Protein AF-A0A1D7QR47-F1 (afdb_monomer)

Foldseek 3Di:
DVVVVVVVVVVVVVVVVVVVVVVPPPPPPPPPPPDPDLPWAKKKFKDFQRHTQGIASDPVLVVVLLVVCVVVVPVLSDPCRVVRMDIDIDTDSDDDHDSVSSSVSVVVVSVVVSVVVVVVVVVVVVVVVVVPDDDD

pLDDT: mean 74.72, std 15.24, range [40.31, 95.56]

Mean predicted aligned error: 15.64 Å

Secondary structure (DSSP, 8-state):
-HHHHHHHHHHHHHHHHHHHHTTGGGS--------SS---EEEEEEEETTEEEEEES-HHHHHHHHHHHHHTT-TTS-THHHHTEEEEEEEESS----HHHHHHHHHHHHHHHHHHHHHHHHHHHHHHHHH-S---

Nearest PDB structures (foldseek):
  8hj4-assembly1_C  TM=5.667E-01  e=7.012E-01  Simonsiella muelleri ATCC 29453

Sequence (136 aa):
MEQIRKRRKIITTLLASVLLLLIIPFVFLKGDNHSDAHDIEEIYHVYFEGERLGTVQNRDTVINYIENKQADGEKVFDHRLKDMLEFIPELVFDVRDSDEEVLAALKETLEIKVKSYQLAIDQETIGSVANEMPGK

Structure (mmCIF, N/CA/C/O backbone):
data_AF-A0A1D7QR47-F1
#
_entry.id   AF-A0A1D7QR47-F1
#
loop_
_atom_site.group_PDB
_atom_site.id
_atom_site.type_symbol
_atom_site.label_atom_id
_atom_site.label_alt_id
_atom_site.label_comp_id
_atom_site.label_asym_id
_atom_site.label_entity_id
_atom_site.label_seq_id
_atom_site.pdbx_PDB_ins_code
_atom_site.Cartn_x
_atom_site.Cartn_y
_atom_site.Cartn_z
_atom_site.occupancy
_atom_site.B_iso_or_equiv
_atom_site.auth_seq_id
_atom_site.auth_comp_id
_atom_site.auth_asym_id
_atom_site.auth_atom_id
_atom_site.pdbx_PDB_model_num
ATOM 1 N N . MET A 1 1 ? 54.427 -44.226 0.325 1.00 55.19 1 MET A N 1
ATOM 2 C CA . MET A 1 1 ? 53.362 -43.555 1.116 1.00 55.19 1 MET A CA 1
ATOM 3 C C . MET A 1 1 ? 53.222 -42.057 0.811 1.00 55.19 1 MET A C 1
ATOM 5 O O . MET A 1 1 ? 52.099 -41.573 0.730 1.00 55.19 1 MET A O 1
ATOM 9 N N . GLU A 1 2 ? 54.310 -41.308 0.598 1.00 62.59 2 GLU A N 1
ATOM 10 C CA . GLU A 1 2 ? 54.264 -39.844 0.396 1.00 62.59 2 GLU A CA 1
ATOM 11 C C . GLU A 1 2 ? 53.646 -39.396 -0.948 1.00 62.59 2 GLU A C 1
ATOM 13 O O . GLU A 1 2 ? 52.848 -38.458 -0.993 1.00 62.59 2 GLU A O 1
ATOM 18 N N . GLN A 1 3 ? 53.927 -40.123 -2.035 1.00 56.38 3 GLN A N 1
ATOM 19 C CA . GLN A 1 3 ? 53.439 -39.791 -3.383 1.00 56.38 3 GLN A CA 1
ATOM 20 C C . GLN A 1 3 ? 51.905 -39.877 -3.517 1.00 56.38 3 GLN A C 1
ATOM 22 O O . GLN A 1 3 ? 51.287 -39.086 -4.227 1.00 56.38 3 GLN A O 1
ATOM 27 N N . ILE A 1 4 ? 51.267 -40.788 -2.775 1.00 61.91 4 ILE A N 1
ATOM 28 C CA . ILE A 1 4 ? 49.805 -40.966 -2.764 1.00 61.91 4 ILE A CA 1
ATOM 29 C C . ILE A 1 4 ? 49.123 -39.814 -2.005 1.00 61.91 4 ILE A C 1
ATOM 31 O O . ILE A 1 4 ? 48.063 -39.342 -2.417 1.00 61.91 4 ILE A O 1
ATOM 35 N N . ARG A 1 5 ? 49.753 -39.297 -0.937 1.00 61.38 5 ARG A N 1
ATOM 36 C CA . ARG A 1 5 ? 49.262 -38.116 -0.205 1.00 61.38 5 ARG A CA 1
ATOM 37 C C . ARG A 1 5 ? 49.376 -36.835 -1.036 1.00 61.38 5 ARG A C 1
ATOM 39 O O . ARG A 1 5 ? 48.443 -36.040 -1.010 1.00 61.38 5 ARG A O 1
ATOM 46 N N . LYS A 1 6 ? 50.462 -36.648 -1.799 1.00 58.31 6 LYS A N 1
ATOM 47 C CA . LYS A 1 6 ? 50.632 -35.489 -2.703 1.00 58.31 6 LYS A CA 1
ATOM 48 C C . LYS A 1 6 ? 49.588 -35.473 -3.824 1.00 58.31 6 LYS A C 1
ATOM 50 O O . LYS A 1 6 ? 48.948 -34.449 -4.032 1.00 58.31 6 LYS A O 1
ATOM 55 N N . ARG A 1 7 ? 49.334 -36.616 -4.473 1.00 59.81 7 ARG A N 1
ATOM 56 C CA . ARG A 1 7 ? 48.310 -36.734 -5.531 1.00 59.81 7 ARG A CA 1
ATOM 57 C C . ARG A 1 7 ? 46.893 -36.488 -5.011 1.00 59.81 7 ARG A C 1
ATOM 59 O O . ARG A 1 7 ? 46.146 -35.752 -5.639 1.00 59.81 7 ARG A O 1
ATOM 66 N N . ARG A 1 8 ? 46.550 -37.017 -3.830 1.00 58.12 8 ARG A N 1
ATOM 67 C CA . ARG A 1 8 ? 45.264 -36.733 -3.169 1.00 58.12 8 ARG A CA 1
ATOM 68 C C . ARG A 1 8 ? 45.090 -35.248 -2.848 1.00 58.12 8 ARG A C 1
ATOM 70 O O . ARG A 1 8 ? 44.026 -34.723 -3.132 1.00 58.12 8 ARG A O 1
ATOM 77 N N . LYS A 1 9 ? 46.135 -34.576 -2.344 1.00 55.28 9 LYS A N 1
ATOM 78 C CA . LYS A 1 9 ? 46.108 -33.130 -2.058 1.00 55.28 9 LYS A CA 1
ATOM 79 C C . LYS A 1 9 ? 45.882 -32.281 -3.313 1.00 55.28 9 LYS A C 1
ATOM 81 O O . LYS A 1 9 ? 45.098 -31.345 -3.247 1.00 55.28 9 LYS A O 1
ATOM 86 N N . ILE A 1 10 ? 46.516 -32.637 -4.435 1.00 60.41 10 ILE A N 1
ATOM 87 C CA . ILE A 1 10 ? 46.376 -31.929 -5.723 1.00 60.41 10 ILE A CA 1
ATOM 88 C C . ILE A 1 10 ? 44.983 -32.152 -6.336 1.00 60.41 10 ILE A C 1
ATOM 90 O O . ILE A 1 10 ? 44.380 -31.224 -6.864 1.00 60.41 10 ILE A O 1
ATOM 94 N N . ILE A 1 11 ? 44.441 -33.370 -6.230 1.00 60.16 11 ILE A N 1
ATOM 95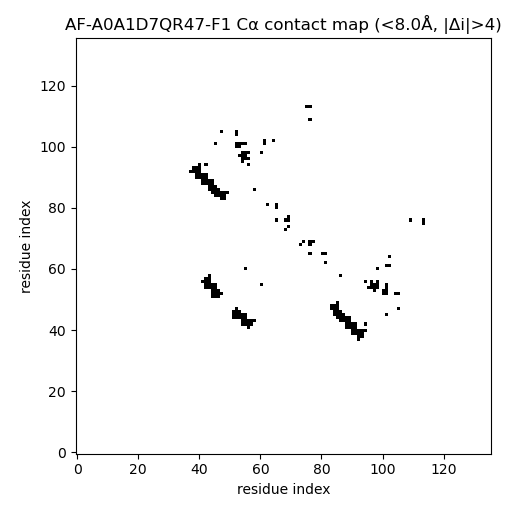 C CA . ILE A 1 11 ? 43.089 -33.684 -6.717 1.00 60.16 11 ILE A CA 1
ATOM 96 C C . ILE A 1 11 ? 42.031 -32.951 -5.880 1.00 60.16 11 ILE A C 1
ATOM 98 O O . ILE A 1 11 ? 41.081 -32.406 -6.436 1.00 60.16 11 ILE A O 1
ATOM 102 N N . THR A 1 12 ? 42.207 -32.871 -4.556 1.00 58.97 12 THR A N 1
ATOM 103 C CA . THR A 1 12 ? 41.275 -32.138 -3.686 1.00 58.97 12 THR A CA 1
ATOM 104 C C . THR A 1 12 ? 41.312 -30.626 -3.906 1.00 58.97 12 THR A C 1
ATOM 106 O O . THR A 1 12 ? 40.265 -29.992 -3.828 1.00 58.97 12 THR A O 1
ATOM 109 N N . THR A 1 13 ? 42.473 -30.033 -4.216 1.00 59.38 13 THR A N 1
ATOM 110 C CA . THR A 1 13 ? 42.554 -28.593 -4.523 1.00 59.38 13 THR A CA 1
ATOM 111 C C . THR A 1 13 ? 41.977 -28.247 -5.894 1.00 59.38 13 THR A C 1
ATOM 113 O O . THR A 1 13 ? 41.348 -27.201 -6.019 1.00 59.38 13 THR A O 1
ATOM 116 N 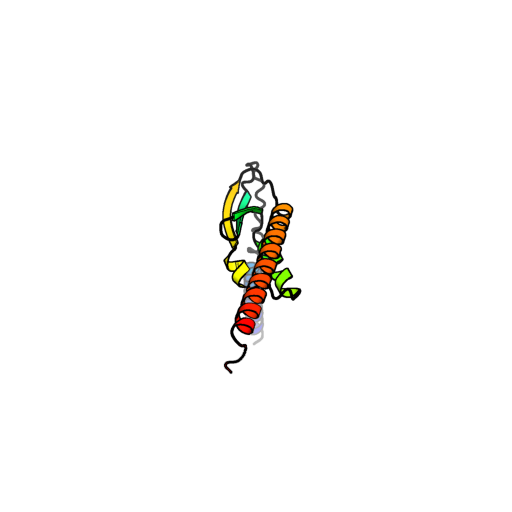N . LEU A 1 14 ? 42.113 -29.125 -6.895 1.00 58.50 14 LEU A N 1
ATOM 117 C CA . LEU A 1 14 ? 41.486 -28.934 -8.210 1.00 58.50 14 LEU A CA 1
ATOM 118 C C . LEU A 1 14 ? 39.953 -29.045 -8.154 1.00 58.50 14 LEU A C 1
ATOM 120 O O . LEU A 1 14 ? 39.263 -28.260 -8.795 1.00 58.50 14 LEU A O 1
ATOM 124 N N . LEU A 1 15 ? 39.397 -29.964 -7.355 1.00 58.34 15 LEU A N 1
ATOM 125 C CA . LEU A 1 15 ? 37.941 -30.064 -7.169 1.00 58.34 15 LEU A CA 1
ATOM 126 C C . LEU A 1 15 ? 37.352 -28.859 -6.418 1.00 58.34 15 LEU A C 1
ATOM 128 O O . LEU A 1 15 ? 36.270 -28.389 -6.765 1.00 58.34 15 LEU A O 1
ATOM 132 N N . ALA A 1 16 ? 38.066 -28.332 -5.419 1.00 57.50 16 ALA A N 1
ATOM 133 C CA . ALA A 1 16 ? 37.620 -27.163 -4.663 1.00 57.50 16 ALA A CA 1
ATOM 134 C C . ALA A 1 16 ? 37.618 -25.871 -5.505 1.00 57.50 16 ALA A C 1
ATOM 136 O O . ALA A 1 16 ? 36.745 -25.026 -5.311 1.00 57.50 16 ALA A O 1
ATOM 137 N N . SER A 1 17 ? 38.539 -25.717 -6.468 1.00 56.16 17 SER A N 1
ATOM 138 C CA . SER A 1 17 ? 38.574 -24.521 -7.326 1.00 56.16 17 SER A CA 1
ATOM 139 C C . SER A 1 17 ? 37.470 -24.504 -8.388 1.00 56.16 17 SER A C 1
ATOM 141 O O . SER A 1 17 ? 37.017 -23.431 -8.773 1.00 56.16 17 SER A O 1
ATOM 143 N N . VAL A 1 18 ? 37.006 -25.673 -8.847 1.00 58.72 18 VAL A N 1
ATOM 144 C CA . VAL A 1 18 ? 35.888 -25.780 -9.804 1.00 58.72 18 VAL A CA 1
ATOM 145 C C . VAL A 1 18 ? 34.549 -25.439 -9.136 1.00 58.72 18 VAL A C 1
ATOM 147 O O . VAL A 1 18 ? 33.700 -24.809 -9.760 1.00 58.72 18 VAL A O 1
ATOM 150 N N . LEU A 1 19 ? 34.376 -25.771 -7.850 1.00 55.97 19 LEU A N 1
ATOM 151 C CA . LEU A 1 19 ? 33.160 -25.446 -7.095 1.00 55.97 19 LEU A CA 1
ATOM 152 C C . LEU A 1 19 ? 33.017 -23.934 -6.822 1.00 55.97 19 LEU A C 1
ATOM 154 O O . LEU A 1 19 ? 31.904 -23.419 -6.807 1.00 55.97 19 LEU A O 1
ATOM 158 N N . LEU A 1 20 ? 34.131 -23.207 -6.658 1.00 54.59 20 LEU A N 1
ATOM 159 C CA . LEU A 1 20 ? 34.122 -21.760 -6.397 1.00 54.59 20 LEU A CA 1
ATOM 160 C C . LEU A 1 20 ? 33.724 -20.932 -7.637 1.00 54.59 20 LEU A C 1
ATOM 162 O O . LEU A 1 20 ? 33.116 -19.873 -7.506 1.00 54.59 20 LEU A O 1
ATOM 166 N N . LEU A 1 21 ? 34.024 -21.425 -8.843 1.00 55.22 21 LEU A N 1
ATOM 167 C CA . LEU A 1 21 ? 33.698 -20.756 -10.111 1.00 55.22 21 LEU A CA 1
ATOM 168 C C . LEU A 1 21 ? 32.217 -20.869 -10.506 1.00 55.22 21 LEU A C 1
ATOM 170 O O . LEU A 1 21 ? 31.731 -20.044 -11.275 1.00 55.22 21 LEU A O 1
ATOM 174 N N . LEU A 1 22 ? 31.481 -21.842 -9.961 1.00 57.41 22 LEU A N 1
ATOM 175 C CA . LEU A 1 22 ? 30.054 -22.033 -10.250 1.00 57.41 22 LEU A CA 1
ATOM 176 C C . LEU A 1 22 ? 29.126 -21.083 -9.476 1.00 57.41 22 LEU A C 1
ATOM 178 O O . LEU A 1 22 ? 27.953 -20.981 -9.816 1.00 57.41 22 LEU A O 1
ATOM 182 N N . ILE A 1 23 ? 29.631 -20.366 -8.467 1.00 58.06 23 ILE A N 1
ATOM 183 C CA . ILE A 1 23 ? 28.814 -19.469 -7.628 1.00 58.06 23 ILE A CA 1
ATOM 184 C C . ILE A 1 23 ? 28.712 -18.053 -8.239 1.00 58.06 23 ILE A C 1
ATOM 186 O O . ILE A 1 23 ? 27.827 -17.281 -7.880 1.00 58.06 23 ILE A O 1
ATOM 190 N N . ILE A 1 24 ? 29.573 -17.697 -9.201 1.00 60.69 24 ILE A N 1
ATOM 191 C CA . ILE A 1 24 ? 29.737 -16.301 -9.648 1.00 60.69 24 ILE A CA 1
ATOM 192 C C . ILE A 1 24 ? 28.873 -15.857 -10.862 1.00 60.69 24 ILE A C 1
ATOM 194 O O . ILE A 1 24 ? 28.795 -14.649 -11.076 1.00 60.69 24 ILE A O 1
ATOM 198 N N . PRO A 1 25 ? 28.124 -16.683 -11.633 1.00 55.38 25 PRO A N 1
ATOM 199 C CA . PRO A 1 25 ? 27.341 -16.124 -12.740 1.00 55.38 25 PRO A CA 1
ATOM 200 C C . PRO A 1 25 ? 25.939 -15.616 -12.348 1.00 55.38 25 PRO A C 1
ATOM 202 O O . PRO A 1 25 ? 25.231 -15.130 -13.221 1.00 55.38 25 PRO A O 1
ATOM 205 N N . PHE A 1 26 ? 25.510 -15.689 -11.078 1.00 55.09 26 PHE A N 1
ATOM 206 C CA . PHE A 1 26 ? 24.145 -15.270 -10.696 1.00 55.09 26 PHE A CA 1
ATOM 207 C C . PHE A 1 26 ? 24.022 -13.79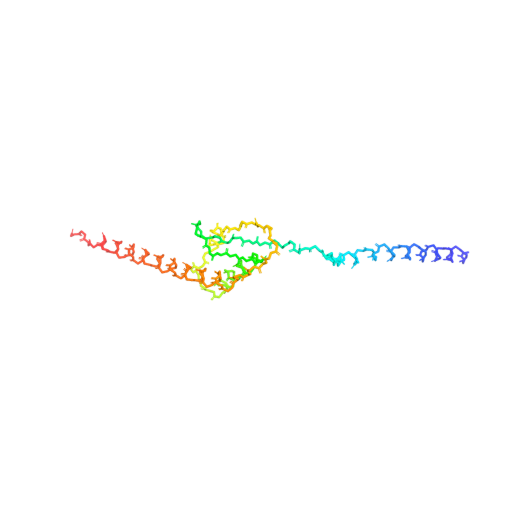7 -10.265 1.00 55.09 26 PHE A C 1
ATOM 209 O O . PHE A 1 26 ? 22.920 -13.267 -10.189 1.00 55.09 26 PHE A O 1
ATOM 216 N N . VAL A 1 27 ? 25.135 -13.105 -9.998 1.00 57.69 27 VAL A N 1
ATOM 217 C CA . VAL A 1 27 ? 25.101 -11.745 -9.416 1.00 57.69 27 VAL A CA 1
ATOM 218 C C . VAL A 1 27 ? 25.090 -10.634 -10.483 1.00 57.69 27 VAL A C 1
ATOM 220 O O . VAL A 1 27 ? 24.907 -9.468 -10.154 1.00 57.69 27 VAL A O 1
ATOM 223 N N . PHE A 1 28 ? 25.223 -10.971 -11.771 1.00 56.09 28 PHE A N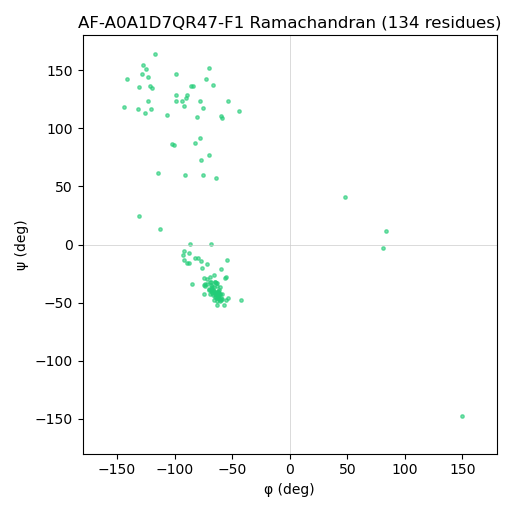 1
ATOM 224 C CA . PHE A 1 28 ? 25.346 -9.983 -12.857 1.00 56.09 28 PHE A CA 1
ATOM 225 C C . PHE A 1 28 ? 24.162 -9.922 -13.832 1.00 56.09 28 PHE A C 1
ATOM 227 O O . PHE A 1 28 ? 24.258 -9.249 -14.852 1.00 56.09 28 PHE A O 1
ATOM 234 N N . LEU A 1 29 ? 23.016 -10.533 -13.515 1.00 52.31 29 LEU A N 1
ATOM 235 C CA . LEU A 1 29 ? 21.753 -10.219 -14.200 1.00 52.31 29 LEU A CA 1
ATOM 236 C C . LEU A 1 29 ? 21.007 -9.100 -13.464 1.00 52.31 29 LEU A C 1
ATOM 238 O O . LEU A 1 29 ? 19.876 -9.264 -13.021 1.00 52.31 29 LEU A O 1
ATOM 242 N N . LYS A 1 30 ? 21.645 -7.935 -13.340 1.00 56.69 30 LYS A N 1
ATOM 243 C CA . LYS A 1 30 ? 20.902 -6.677 -13.267 1.00 56.69 30 LYS A CA 1
ATOM 244 C C . LYS A 1 30 ? 20.992 -6.091 -14.668 1.00 56.69 30 LYS A C 1
ATOM 246 O O . LYS A 1 30 ? 21.960 -5.416 -14.998 1.00 56.69 30 LYS A O 1
ATOM 251 N N . GLY A 1 31 ? 20.062 -6.521 -15.521 1.00 51.38 31 GLY A N 1
ATOM 252 C CA . GLY A 1 31 ? 19.889 -5.949 -16.847 1.00 51.38 31 GLY A CA 1
ATOM 253 C C . GLY A 1 31 ? 19.606 -4.471 -16.665 1.00 51.38 31 GLY A C 1
ATOM 254 O O . GLY A 1 31 ? 18.568 -4.100 -16.125 1.00 51.38 31 GLY A O 1
ATOM 255 N N . ASP A 1 32 ? 20.583 -3.653 -17.023 1.00 53.88 32 ASP A N 1
ATOM 256 C CA . ASP A 1 32 ? 20.394 -2.227 -17.153 1.00 53.88 32 ASP A CA 1
ATOM 257 C C . ASP A 1 32 ? 19.693 -2.022 -18.497 1.00 53.88 32 ASP A C 1
ATOM 259 O O . ASP A 1 32 ? 20.330 -2.014 -19.552 1.00 53.88 32 ASP A O 1
ATOM 263 N N . ASN A 1 33 ? 18.360 -2.008 -18.469 1.00 53.69 33 ASN A N 1
ATOM 264 C CA . ASN A 1 33 ? 17.518 -1.820 -19.646 1.00 53.69 33 ASN A CA 1
ATOM 265 C C . ASN A 1 33 ? 17.550 -0.341 -20.058 1.00 53.69 33 ASN A C 1
ATOM 267 O O . ASN A 1 33 ? 16.525 0.322 -20.087 1.00 53.69 33 ASN A O 1
ATOM 271 N N . HIS A 1 34 ? 18.728 0.193 -20.380 1.00 50.22 34 HIS A N 1
ATOM 272 C CA . HIS A 1 34 ? 18.834 1.455 -21.106 1.00 50.22 34 HIS A CA 1
ATOM 273 C C . HIS A 1 34 ? 18.530 1.179 -22.581 1.00 50.22 34 HIS A C 1
ATOM 275 O O . HIS A 1 34 ? 19.415 1.118 -23.435 1.00 50.22 34 HIS A O 1
ATOM 281 N N . SER A 1 35 ? 17.258 0.930 -22.867 1.00 49.34 35 SER A N 1
ATOM 282 C CA . SER A 1 35 ? 16.708 1.056 -24.207 1.00 49.34 35 SER A CA 1
ATOM 283 C C . SER A 1 35 ? 16.005 2.399 -24.275 1.00 49.34 35 SER A C 1
ATOM 285 O O . SER A 1 35 ? 15.097 2.633 -23.490 1.00 49.34 35 SER A O 1
ATOM 287 N N . ASP A 1 36 ? 16.397 3.244 -25.228 1.00 52.94 36 ASP A N 1
ATOM 288 C CA . ASP A 1 36 ? 15.668 4.443 -25.663 1.00 52.94 36 ASP A CA 1
ATOM 289 C C . ASP A 1 36 ? 14.300 4.066 -26.287 1.00 52.94 36 ASP A C 1
ATOM 291 O O . ASP A 1 36 ? 14.005 4.334 -27.452 1.00 52.94 36 ASP A O 1
ATOM 295 N N . ALA A 1 37 ? 13.473 3.366 -25.522 1.00 52.03 37 ALA A N 1
ATOM 296 C CA . ALA A 1 37 ? 12.081 3.053 -25.759 1.00 52.03 37 ALA A CA 1
ATOM 297 C C . ALA A 1 37 ? 11.344 3.686 -24.584 1.00 52.03 37 ALA A C 1
ATOM 299 O O . ALA A 1 37 ? 11.821 3.572 -23.464 1.00 52.03 37 ALA A O 1
ATOM 300 N N . HIS A 1 38 ? 10.240 4.392 -24.824 1.00 58.34 38 HIS A N 1
ATOM 301 C CA . HIS A 1 38 ? 9.408 4.916 -23.739 1.00 58.34 38 HIS A CA 1
ATOM 302 C C . HIS A 1 38 ? 9.234 3.834 -22.668 1.00 58.34 38 HIS A C 1
ATOM 304 O O . HIS A 1 38 ? 8.694 2.774 -22.995 1.00 58.34 38 HIS A O 1
ATOM 310 N N . ASP A 1 39 ? 9.773 4.068 -21.467 1.00 72.12 39 ASP A N 1
ATOM 311 C CA . ASP A 1 39 ? 9.727 3.096 -20.380 1.00 72.12 39 ASP A CA 1
ATOM 312 C C . ASP A 1 39 ? 8.252 2.822 -20.096 1.00 72.12 39 ASP A C 1
ATOM 314 O O . ASP A 1 39 ? 7.493 3.704 -19.696 1.00 72.12 39 ASP A O 1
ATOM 318 N N . ILE A 1 40 ? 7.817 1.610 -20.440 1.00 82.44 40 ILE A N 1
ATOM 319 C CA . ILE A 1 40 ? 6.471 1.157 -20.129 1.00 82.44 40 ILE A CA 1
ATOM 320 C C . ILE A 1 40 ? 6.519 0.709 -18.676 1.00 82.44 40 ILE A C 1
ATOM 322 O O . ILE A 1 40 ? 7.136 -0.307 -18.353 1.00 82.44 40 ILE A O 1
ATOM 326 N N . GLU A 1 41 ? 5.869 1.475 -17.813 1.00 86.62 41 GLU A N 1
ATOM 327 C CA . GLU A 1 41 ? 5.788 1.217 -16.383 1.00 86.62 41 GLU A CA 1
ATOM 328 C C . GLU A 1 41 ? 4.458 0.525 -16.045 1.00 86.62 41 GLU A C 1
ATOM 330 O O . GLU A 1 41 ? 3.429 0.762 -16.682 1.00 86.62 41 GLU A O 1
ATOM 335 N N . GLU A 1 42 ? 4.474 -0.358 -15.045 1.00 90.50 42 GLU A N 1
ATOM 336 C CA . GLU A 1 42 ? 3.263 -0.972 -14.494 1.00 90.50 42 GLU A CA 1
ATOM 337 C C . GLU A 1 42 ? 2.733 -0.107 -13.346 1.00 90.50 42 GLU A C 1
ATOM 339 O O . GLU A 1 42 ? 3.454 0.193 -12.396 1.00 90.50 42 GLU A O 1
ATOM 344 N N . ILE A 1 43 ? 1.461 0.269 -13.429 1.00 93.44 43 ILE A N 1
ATOM 345 C CA . ILE A 1 43 ? 0.715 0.962 -12.378 1.00 93.44 43 ILE A CA 1
ATOM 346 C C . ILE A 1 43 ? -0.448 0.091 -11.900 1.00 93.44 43 ILE A C 1
ATOM 348 O O . ILE A 1 43 ? -0.880 -0.835 -12.586 1.00 93.44 43 ILE A O 1
ATOM 352 N N . TYR A 1 44 ? -1.012 0.427 -10.745 1.00 95.31 44 TYR A N 1
ATOM 353 C CA . TYR A 1 44 ? -2.180 -0.233 -10.175 1.00 95.31 44 TYR A CA 1
ATOM 354 C C . TYR A 1 44 ? -3.287 0.787 -9.928 1.00 95.31 44 TYR A C 1
ATOM 356 O O . TYR A 1 44 ? -3.096 1.748 -9.183 1.00 95.31 44 TYR A O 1
ATOM 364 N N . HIS A 1 45 ? -4.472 0.562 -10.496 1.00 94.69 45 HIS A N 1
ATOM 365 C CA . HIS A 1 45 ? -5.677 1.272 -10.065 1.00 94.69 45 HIS A CA 1
ATOM 366 C C . HIS A 1 45 ? -6.178 0.653 -8.772 1.00 94.69 45 HIS A C 1
ATOM 368 O O . HIS A 1 45 ? -6.434 -0.551 -8.717 1.00 94.69 45 HIS A O 1
ATOM 374 N N . VAL A 1 46 ? -6.310 1.483 -7.745 1.00 94.75 46 VAL A N 1
ATOM 375 C CA . VAL A 1 46 ? -6.695 1.063 -6.401 1.00 94.75 46 VAL A CA 1
ATOM 376 C C . VAL A 1 46 ? -8.175 1.329 -6.202 1.00 94.75 46 VAL A C 1
ATOM 378 O O . VAL A 1 46 ? -8.646 2.448 -6.423 1.00 94.75 46 VAL A O 1
ATOM 381 N N . TYR A 1 47 ? -8.894 0.309 -5.751 1.00 94.31 47 TYR A N 1
ATOM 382 C CA . TYR A 1 47 ? -10.297 0.396 -5.377 1.00 94.31 47 TYR A CA 1
ATOM 383 C C . TYR A 1 47 ? -10.500 -0.095 -3.950 1.00 94.31 47 TYR A C 1
ATOM 385 O O . TYR A 1 47 ? -9.785 -0.980 -3.481 1.00 94.31 47 TYR A O 1
ATOM 393 N N . PHE A 1 48 ? -11.510 0.449 -3.281 1.00 92.38 48 PHE A N 1
ATOM 394 C CA . PHE A 1 48 ? -11.956 -0.014 -1.977 1.00 92.38 48 PHE A CA 1
ATOM 395 C C . PHE A 1 48 ? -13.476 -0.177 -1.991 1.00 92.38 48 PHE A C 1
ATOM 397 O O . PHE A 1 48 ? -14.201 0.785 -2.226 1.00 92.38 48 PHE A O 1
ATOM 404 N N . GLU A 1 49 ? -13.955 -1.413 -1.812 1.00 90.44 49 GLU A N 1
ATOM 405 C CA . GLU A 1 49 ? -15.369 -1.790 -2.020 1.00 90.44 49 GLU A CA 1
ATOM 406 C C . GLU A 1 49 ? -15.967 -1.279 -3.349 1.00 90.44 49 GLU A C 1
ATOM 408 O O . GLU A 1 49 ? -17.112 -0.831 -3.418 1.00 90.44 49 GLU A O 1
ATOM 413 N N . GLY A 1 50 ? -15.186 -1.345 -4.429 1.00 91.38 50 GLY A N 1
ATOM 414 C CA . GLY A 1 50 ? -15.620 -0.933 -5.765 1.00 91.38 50 GLY A CA 1
ATOM 415 C C . GLY A 1 50 ? -15.558 0.575 -6.041 1.00 91.38 50 GLY A C 1
ATOM 416 O O . GLY A 1 50 ? -15.807 0.982 -7.177 1.00 91.38 50 GLY A O 1
ATOM 417 N N . GLU A 1 51 ? -15.179 1.410 -5.069 1.00 91.88 51 GLU A N 1
ATOM 418 C CA . GLU A 1 51 ? -14.904 2.834 -5.291 1.00 91.88 51 GLU A CA 1
ATOM 419 C C . GLU A 1 51 ? -13.432 3.056 -5.664 1.00 91.88 51 GLU A C 1
ATOM 421 O O . GLU A 1 51 ? -12.536 2.574 -4.973 1.00 91.88 51 GLU A O 1
ATOM 426 N N . ARG A 1 52 ? -13.169 3.779 -6.764 1.00 92.62 52 ARG A N 1
ATOM 427 C CA . ARG A 1 52 ? -11.803 4.062 -7.235 1.00 92.62 52 ARG A CA 1
ATOM 428 C C . ARG A 1 52 ? -11.149 5.125 -6.353 1.00 92.62 52 ARG A C 1
ATOM 430 O O . ARG A 1 52 ? -11.575 6.275 -6.378 1.00 92.62 52 ARG A O 1
ATOM 437 N N . LEU A 1 53 ? -10.064 4.757 -5.678 1.00 92.94 53 LEU A N 1
ATOM 438 C CA . LEU A 1 53 ? -9.258 5.666 -4.859 1.00 92.94 53 LEU A CA 1
ATOM 439 C C . LEU A 1 53 ? -8.210 6.421 -5.685 1.00 92.94 53 LEU A C 1
ATOM 441 O O . LEU A 1 53 ? -7.917 7.573 -5.395 1.00 92.94 53 LEU A O 1
ATOM 445 N N . GLY A 1 54 ? -7.659 5.789 -6.726 1.00 92.56 54 GLY A N 1
ATOM 446 C CA . GLY A 1 54 ? -6.663 6.411 -7.601 1.00 92.56 54 GLY A CA 1
ATOM 447 C C . GLY A 1 54 ? -5.682 5.400 -8.180 1.00 92.56 54 GLY A C 1
ATOM 448 O O . GLY A 1 54 ? -6.059 4.257 -8.447 1.00 92.56 54 GLY A O 1
ATOM 449 N N . THR A 1 55 ? -4.443 5.833 -8.399 1.00 93.44 55 THR A N 1
ATOM 450 C CA . THR A 1 55 ? -3.398 5.035 -9.047 1.00 93.44 55 THR A CA 1
ATOM 451 C C . THR A 1 55 ? -2.105 5.077 -8.237 1.00 93.44 55 THR A C 1
ATOM 453 O O . THR A 1 55 ? -1.694 6.150 -7.805 1.00 93.44 55 THR A O 1
ATOM 456 N N . VAL A 1 56 ? -1.469 3.916 -8.068 1.00 93.38 56 VAL A N 1
ATOM 457 C CA . VAL A 1 56 ? -0.178 3.762 -7.378 1.00 93.38 56 VAL A CA 1
ATOM 458 C C . VAL A 1 56 ? 0.796 2.979 -8.247 1.00 93.38 56 VAL A C 1
ATOM 460 O O . VAL A 1 56 ? 0.386 2.065 -8.966 1.00 93.38 56 VAL A O 1
ATOM 463 N N . GLN A 1 57 ? 2.088 3.284 -8.166 1.00 90.94 57 GLN A N 1
ATOM 464 C CA . GLN A 1 57 ? 3.123 2.452 -8.801 1.00 90.94 57 GLN A CA 1
ATOM 465 C C . GLN A 1 57 ? 3.364 1.156 -8.026 1.00 90.94 57 GLN A C 1
ATOM 467 O O . GLN A 1 57 ? 3.636 0.103 -8.601 1.00 90.94 57 GLN A O 1
ATOM 472 N N . ASN A 1 58 ? 3.252 1.222 -6.700 1.00 91.25 58 ASN A N 1
ATOM 473 C CA . ASN A 1 58 ? 3.522 0.093 -5.831 1.00 91.25 58 ASN A CA 1
ATOM 474 C C . ASN A 1 58 ? 2.328 -0.189 -4.916 1.00 91.25 58 ASN A C 1
ATOM 476 O O . ASN A 1 58 ? 2.034 0.566 -3.992 1.00 91.25 58 ASN A O 1
ATOM 480 N N . ARG A 1 59 ? 1.678 -1.341 -5.118 1.00 91.94 59 ARG A N 1
ATOM 481 C CA . ARG A 1 59 ? 0.594 -1.812 -4.237 1.00 91.94 59 ARG A CA 1
ATOM 482 C C . ARG A 1 59 ? 1.015 -1.913 -2.766 1.00 91.94 59 ARG A C 1
ATOM 484 O O . ARG A 1 59 ? 0.175 -1.760 -1.879 1.00 91.94 59 ARG A O 1
ATOM 491 N N . ASP A 1 60 ? 2.300 -2.152 -2.498 1.00 92.38 60 ASP A N 1
ATOM 492 C CA . ASP A 1 60 ? 2.821 -2.282 -1.141 1.00 92.38 60 ASP A CA 1
ATOM 493 C C . ASP A 1 60 ? 2.708 -0.957 -0.374 1.00 92.38 60 ASP A C 1
ATOM 495 O O . ASP A 1 60 ? 2.548 -0.989 0.842 1.00 92.38 60 ASP A O 1
ATOM 499 N N . THR A 1 61 ? 2.695 0.201 -1.052 1.00 91.62 61 THR A N 1
ATOM 500 C CA . THR A 1 61 ? 2.437 1.507 -0.418 1.00 91.62 61 THR A CA 1
ATOM 501 C C . THR A 1 61 ? 1.105 1.490 0.341 1.00 91.62 61 THR A C 1
ATOM 503 O O . THR A 1 61 ? 1.037 1.857 1.516 1.00 91.62 61 THR A O 1
ATOM 506 N N . VAL A 1 62 ? 0.052 0.988 -0.305 1.00 91.25 62 VAL A N 1
ATOM 507 C CA . VAL A 1 62 ? -1.305 0.918 0.251 1.00 91.25 62 VAL A CA 1
ATOM 508 C C . VAL A 1 62 ? -1.422 -0.185 1.304 1.00 91.25 62 VAL A C 1
ATOM 510 O O . VAL A 1 62 ? -2.010 0.021 2.366 1.00 91.25 62 VAL A O 1
ATOM 513 N N . ILE A 1 63 ? -0.839 -1.357 1.038 1.00 90.44 63 ILE A N 1
ATOM 514 C CA . ILE A 1 63 ? -0.886 -2.498 1.963 1.00 90.44 63 ILE A CA 1
ATOM 515 C C . ILE A 1 63 ? -0.181 -2.152 3.279 1.00 90.44 63 ILE A C 1
ATOM 517 O O . ILE A 1 63 ? -0.758 -2.334 4.352 1.00 90.44 63 ILE A O 1
ATOM 521 N N . ASN A 1 64 ? 1.027 -1.593 3.197 1.00 90.75 64 ASN A N 1
ATOM 522 C CA . ASN A 1 64 ? 1.810 -1.215 4.369 1.00 90.75 64 ASN A CA 1
ATOM 523 C C . ASN A 1 64 ? 1.107 -0.129 5.189 1.00 90.75 64 ASN A C 1
ATOM 525 O O . ASN A 1 64 ? 1.209 -0.127 6.413 1.00 90.75 64 ASN A O 1
ATOM 529 N N . TYR A 1 65 ? 0.370 0.783 4.546 1.00 88.75 65 TYR A N 1
ATOM 530 C CA . TYR A 1 65 ? -0.417 1.789 5.257 1.00 88.75 65 TYR A CA 1
ATOM 531 C C . TYR A 1 65 ? -1.464 1.153 6.183 1.00 88.75 65 TYR A C 1
ATOM 533 O O . TYR A 1 65 ? -1.539 1.508 7.361 1.00 88.75 65 TYR A O 1
ATOM 541 N N . ILE A 1 66 ? -2.234 0.183 5.678 1.00 85.81 66 ILE A N 1
ATOM 542 C CA . ILE A 1 66 ? -3.242 -0.524 6.481 1.00 85.81 66 ILE A CA 1
ATOM 543 C C . ILE A 1 66 ? -2.574 -1.332 7.595 1.00 85.81 66 ILE A C 1
ATOM 545 O O . ILE A 1 66 ? -3.011 -1.266 8.742 1.00 85.81 66 ILE A O 1
ATOM 549 N N . GLU A 1 67 ? -1.504 -2.062 7.282 1.00 85.88 67 GLU A N 1
ATOM 550 C CA . GLU A 1 67 ? -0.795 -2.891 8.264 1.00 85.88 67 GLU A CA 1
ATOM 551 C C . GLU A 1 67 ? -0.191 -2.048 9.400 1.00 85.88 67 GLU A C 1
ATOM 553 O O . GLU A 1 67 ? -0.312 -2.409 10.573 1.00 85.88 67 GLU A O 1
AT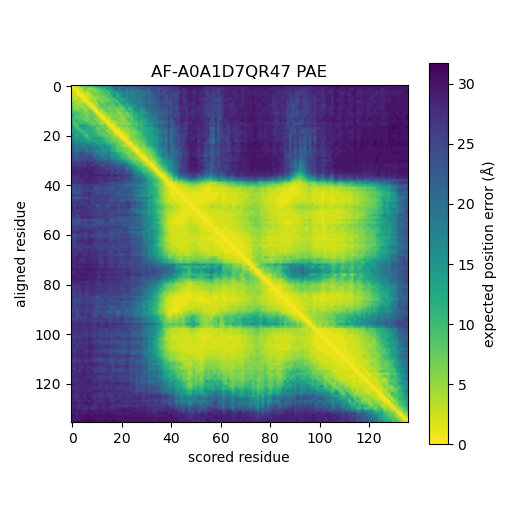OM 558 N N . ASN A 1 68 ? 0.372 -0.877 9.086 1.00 86.19 68 ASN A N 1
ATOM 559 C CA . ASN A 1 68 ? 0.875 0.059 10.094 1.00 86.19 68 ASN A CA 1
ATOM 560 C C . ASN A 1 68 ? -0.255 0.586 10.991 1.00 86.19 68 ASN A C 1
ATOM 562 O O . ASN A 1 68 ? -0.111 0.616 12.212 1.00 86.19 68 ASN A O 1
ATOM 566 N N . LYS A 1 69 ? -1.415 0.924 10.415 1.00 80.56 69 LYS A N 1
ATOM 567 C CA . LYS A 1 69 ? -2.587 1.369 11.184 1.00 80.56 69 LYS A CA 1
ATOM 568 C C . LYS A 1 69 ? -3.134 0.306 12.132 1.00 80.56 69 LYS A C 1
ATOM 570 O O . LYS A 1 69 ? -3.544 0.623 13.248 1.00 80.56 69 LYS A O 1
ATOM 575 N N . GLN A 1 70 ? -3.082 -0.958 11.729 1.00 78.62 70 GLN A N 1
ATOM 576 C CA . GLN A 1 70 ? -3.424 -2.084 12.598 1.00 78.62 70 GLN A CA 1
ATOM 577 C C . GLN A 1 70 ? -2.424 -2.248 13.746 1.00 78.62 70 GLN A C 1
ATOM 579 O O . GLN A 1 70 ? -2.827 -2.459 14.894 1.00 78.62 70 GLN A O 1
ATOM 584 N N . ALA A 1 71 ? -1.127 -2.133 13.446 1.00 78.94 71 ALA A N 1
ATOM 585 C CA . ALA A 1 71 ? -0.056 -2.243 14.432 1.00 78.94 71 ALA A CA 1
ATOM 586 C C . ALA A 1 71 ? -0.102 -1.120 15.485 1.00 78.94 71 ALA A C 1
ATOM 588 O O . ALA A 1 71 ? 0.167 -1.380 16.659 1.00 78.94 71 ALA A O 1
ATOM 589 N N . ASP A 1 72 ? -0.536 0.083 15.098 1.00 78.44 72 ASP A N 1
ATOM 590 C CA . ASP A 1 72 ? -0.725 1.237 15.989 1.00 78.44 72 ASP A CA 1
ATOM 591 C C . ASP A 1 72 ? -1.894 1.064 16.986 1.00 78.44 72 ASP A C 1
ATOM 593 O O . ASP A 1 72 ? -2.151 1.927 17.828 1.00 78.44 72 ASP A O 1
ATOM 597 N N . GLY A 1 73 ? -2.591 -0.076 16.950 1.00 65.94 73 GLY A N 1
ATOM 598 C CA . GLY A 1 73 ? -3.622 -0.426 17.923 1.00 65.94 73 GLY A CA 1
ATOM 599 C C . GLY A 1 73 ? -4.994 0.165 17.613 1.00 65.94 73 GLY A C 1
ATOM 600 O O . GLY A 1 73 ? -5.903 0.064 18.446 1.00 65.94 73 GLY A O 1
ATOM 601 N N . GLU A 1 74 ? -5.187 0.723 16.414 1.00 67.88 74 GLU A N 1
ATOM 602 C CA . GLU A 1 74 ? -6.503 1.090 15.901 1.00 67.88 74 GLU A CA 1
ATOM 603 C C . GLU A 1 74 ? -7.284 -0.204 15.588 1.00 67.88 74 GLU A C 1
ATOM 605 O O . GLU A 1 74 ? -7.418 -0.614 14.442 1.00 67.88 74 GLU A O 1
ATOM 610 N N . LYS A 1 75 ? -7.810 -0.882 16.626 1.00 60.41 75 LYS A N 1
ATOM 611 C CA . LYS A 1 75 ? -8.532 -2.177 16.540 1.00 60.41 75 LYS A CA 1
ATOM 612 C C . LYS A 1 75 ? -9.717 -2.185 15.571 1.00 60.41 75 LYS A C 1
ATOM 614 O O . LYS A 1 75 ? -10.263 -3.246 15.285 1.00 60.41 75 LYS A O 1
ATOM 619 N N . VAL A 1 76 ? -10.153 -1.009 15.132 1.00 61.25 76 VAL A N 1
ATOM 620 C CA . VAL A 1 76 ? -11.227 -0.861 14.152 1.00 61.25 76 VAL A CA 1
ATOM 621 C C . VAL A 1 76 ? -10.741 -1.147 12.727 1.00 61.25 76 VAL A C 1
ATOM 623 O O . VAL A 1 76 ? -11.551 -1.390 11.836 1.00 61.25 76 VAL A O 1
ATOM 626 N N . PHE A 1 77 ? -9.424 -1.199 12.522 1.00 66.69 77 PHE A N 1
ATOM 627 C CA . PHE A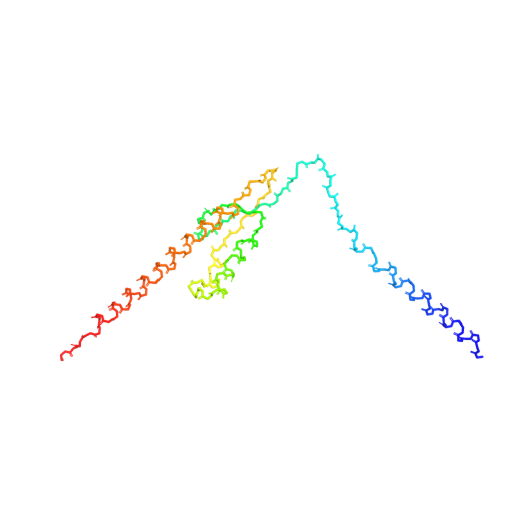 1 77 ? -8.821 -1.679 11.295 1.00 66.69 77 PHE A CA 1
ATOM 628 C C . PHE A 1 77 ? -8.756 -3.206 11.339 1.00 66.69 77 PHE A C 1
ATOM 630 O O . PHE A 1 77 ? -7.796 -3.816 11.796 1.00 66.69 77 PHE A O 1
ATOM 637 N N . ASP A 1 78 ? -9.834 -3.844 10.905 1.00 68.44 78 ASP A N 1
ATOM 638 C CA . ASP A 1 78 ? -9.910 -5.298 10.796 1.00 68.44 78 ASP A CA 1
ATOM 639 C C . ASP A 1 78 ? -9.010 -5.809 9.653 1.00 68.44 78 ASP A C 1
ATOM 641 O O . ASP A 1 78 ? -8.815 -5.119 8.652 1.00 68.44 78 ASP A O 1
ATOM 645 N N . HIS A 1 79 ? -8.503 -7.039 9.758 1.00 67.75 79 HIS A N 1
ATOM 646 C CA . HIS A 1 79 ? -7.797 -7.734 8.673 1.00 67.75 79 HIS A CA 1
ATOM 647 C C . HIS A 1 79 ? -8.659 -7.820 7.406 1.00 67.75 79 HIS A C 1
ATOM 649 O O . HIS A 1 79 ? -8.130 -7.753 6.299 1.00 67.75 79 HIS A O 1
ATOM 655 N N . ARG A 1 80 ? -9.989 -7.844 7.570 1.00 73.81 80 ARG A N 1
ATOM 656 C CA . ARG A 1 80 ? -10.961 -7.793 6.468 1.00 73.81 80 ARG A CA 1
ATOM 657 C C . ARG A 1 80 ? -10.857 -6.537 5.595 1.00 73.81 80 ARG A C 1
ATOM 659 O O . ARG A 1 80 ? -11.306 -6.571 4.458 1.00 73.81 80 ARG A O 1
ATOM 666 N N . LEU A 1 81 ? -10.268 -5.438 6.081 1.00 78.56 81 LEU A N 1
ATOM 667 C CA . LEU A 1 81 ? -10.078 -4.228 5.269 1.00 78.56 81 LEU A CA 1
ATOM 668 C C . LEU A 1 81 ? -9.119 -4.454 4.100 1.00 78.56 81 LEU A C 1
ATOM 670 O O . LEU A 1 81 ? -9.290 -3.849 3.047 1.00 78.56 81 LEU A O 1
ATOM 674 N N . LYS A 1 82 ? -8.129 -5.337 4.274 1.00 80.12 82 LYS A N 1
ATOM 675 C CA . LYS A 1 82 ? -7.209 -5.714 3.198 1.00 80.12 82 LYS A CA 1
ATOM 676 C C . LYS A 1 82 ? -7.932 -6.503 2.107 1.00 80.12 82 LYS A C 1
ATOM 678 O O . LYS A 1 82 ? -7.646 -6.302 0.934 1.00 80.12 82 LYS A O 1
ATOM 683 N N . ASP A 1 83 ? -8.904 -7.327 2.494 1.00 84.12 83 ASP A N 1
ATOM 684 C CA . ASP A 1 83 ? -9.724 -8.118 1.567 1.00 84.12 83 ASP A CA 1
ATOM 685 C C . ASP A 1 83 ? -10.720 -7.256 0.768 1.00 84.12 83 ASP A C 1
ATOM 687 O O . ASP A 1 83 ? -11.252 -7.705 -0.242 1.00 84.12 83 ASP A O 1
ATOM 691 N N . MET A 1 84 ? -10.980 -6.023 1.216 1.00 88.69 84 MET A N 1
ATOM 692 C CA . MET A 1 84 ? -11.848 -5.050 0.538 1.00 88.69 84 MET A CA 1
ATOM 693 C C . MET A 1 84 ? -11.108 -4.193 -0.499 1.00 88.69 84 MET A C 1
ATOM 695 O O . MET A 1 84 ? -11.754 -3.411 -1.203 1.00 88.69 84 MET A O 1
ATOM 699 N N . LEU A 1 85 ? -9.776 -4.296 -0.566 1.00 91.69 85 LEU A N 1
ATOM 700 C CA . LEU A 1 85 ? -8.965 -3.615 -1.567 1.00 91.69 85 LEU A CA 1
ATOM 701 C C . LEU A 1 85 ? -8.884 -4.434 -2.851 1.00 91.69 85 LEU A C 1
ATOM 703 O O . LEU A 1 85 ? -8.586 -5.628 -2.828 1.00 91.69 85 LEU A O 1
ATOM 707 N N . GLU A 1 86 ? -9.032 -3.755 -3.981 1.00 94.94 86 GLU A N 1
ATOM 708 C CA . GLU A 1 86 ? -8.790 -4.331 -5.299 1.00 94.94 86 GLU A CA 1
ATOM 709 C C . GLU A 1 86 ? -7.715 -3.520 -6.028 1.00 94.94 86 GLU A C 1
ATOM 711 O O . GLU A 1 86 ? -7.721 -2.287 -6.012 1.00 94.94 86 GLU A O 1
ATOM 716 N N . PHE A 1 87 ? -6.785 -4.227 -6.670 1.00 95.56 87 PHE A N 1
ATOM 717 C CA . PHE A 1 87 ? -5.701 -3.641 -7.455 1.00 95.56 87 PHE A CA 1
ATOM 718 C C . PHE A 1 87 ? -5.800 -4.146 -8.891 1.00 95.56 87 PHE A C 1
ATOM 720 O O . PHE A 1 87 ? -5.657 -5.345 -9.137 1.00 95.56 87 PHE A O 1
ATOM 727 N N . ILE A 1 88 ? -6.026 -3.236 -9.837 1.00 95.50 88 ILE A N 1
ATOM 728 C CA . ILE A 1 88 ? -6.115 -3.564 -11.264 1.00 95.50 88 ILE A CA 1
ATOM 729 C C . ILE A 1 88 ? -4.837 -3.073 -11.959 1.00 95.50 88 ILE A C 1
ATOM 731 O O . ILE A 1 88 ? -4.646 -1.856 -12.031 1.00 95.50 88 ILE A O 1
ATOM 735 N N . PRO A 1 89 ? -3.959 -3.972 -12.445 1.00 95.12 89 PRO A N 1
ATOM 736 C CA . PRO A 1 89 ? -2.714 -3.579 -13.097 1.00 95.12 89 PRO A CA 1
ATOM 737 C C . PRO A 1 89 ? -2.962 -2.999 -14.497 1.00 95.12 89 PRO A C 1
ATOM 739 O O . PRO A 1 89 ? -3.805 -3.499 -15.246 1.00 95.12 89 PRO A O 1
ATOM 742 N N . GLU A 1 90 ? -2.195 -1.976 -14.869 1.00 92.44 90 GLU A N 1
ATOM 743 C CA . GLU A 1 90 ? -2.164 -1.384 -16.210 1.00 92.44 90 GLU A CA 1
ATOM 744 C C . GLU A 1 90 ? -0.727 -1.009 -16.599 1.00 92.44 90 GLU A C 1
ATOM 746 O O . GLU A 1 90 ? 0.051 -0.544 -15.771 1.00 92.44 90 GLU A O 1
ATOM 751 N N . LEU A 1 91 ? -0.378 -1.201 -17.873 1.00 92.69 91 LEU A N 1
ATOM 752 C CA . LEU A 1 91 ? 0.893 -0.755 -18.442 1.00 92.69 91 LEU A CA 1
ATOM 753 C C . LEU A 1 91 ? 0.716 0.626 -19.082 1.00 92.69 91 LEU A C 1
ATOM 755 O O . LEU A 1 91 ? -0.111 0.782 -19.982 1.00 92.69 91 LEU A O 1
ATOM 759 N N . VAL A 1 92 ? 1.510 1.608 -18.657 1.00 89.31 92 VAL A N 1
ATOM 760 C CA . VAL A 1 92 ? 1.436 2.997 -19.132 1.00 89.31 92 VAL A CA 1
ATOM 761 C C . VAL A 1 92 ? 2.793 3.503 -19.610 1.00 89.31 92 VAL A C 1
ATOM 763 O O . VAL A 1 92 ? 3.835 3.021 -19.188 1.00 89.31 92 VAL A O 1
ATOM 766 N N . PHE A 1 93 ? 2.775 4.486 -20.509 1.00 86.56 93 PHE A N 1
ATOM 767 C CA . PHE A 1 93 ? 3.987 5.126 -21.044 1.00 86.56 93 PHE A CA 1
ATOM 768 C C . PHE A 1 93 ? 4.461 6.333 -20.224 1.00 86.56 93 PHE A C 1
ATOM 770 O O . PHE A 1 93 ? 5.561 6.828 -20.445 1.00 86.56 93 PHE A O 1
ATOM 777 N N . ASP A 1 94 ? 3.594 6.864 -19.363 1.00 81.44 94 ASP A N 1
ATOM 778 C CA . ASP A 1 94 ? 3.862 8.026 -18.520 1.00 81.44 94 ASP A CA 1
ATOM 779 C C . ASP A 1 94 ? 3.161 7.798 -17.186 1.00 81.44 94 ASP A C 1
ATOM 781 O O . ASP A 1 94 ? 1.933 7.633 -17.142 1.00 81.44 94 ASP A O 1
ATOM 785 N N . VAL A 1 95 ? 3.940 7.745 -16.108 1.00 78.25 95 VAL A N 1
ATOM 786 C CA . VAL A 1 95 ? 3.382 7.537 -14.782 1.00 78.25 95 VAL A CA 1
ATOM 787 C C . VAL A 1 95 ? 3.090 8.860 -14.113 1.00 78.25 95 VAL A C 1
ATOM 789 O O . VAL A 1 95 ? 3.964 9.663 -13.796 1.00 78.25 95 VAL A O 1
ATOM 792 N N . ARG A 1 96 ? 1.809 9.034 -13.813 1.00 75.56 96 ARG A N 1
ATOM 793 C CA . ARG A 1 96 ? 1.328 10.057 -12.898 1.00 75.56 96 ARG A CA 1
ATOM 794 C C . ARG A 1 96 ? 1.022 9.363 -11.587 1.00 75.56 96 ARG A C 1
ATOM 796 O O . ARG A 1 96 ? -0.094 8.890 -11.388 1.00 75.56 96 ARG A O 1
ATOM 803 N N . ASP A 1 97 ? 2.045 9.236 -10.753 1.00 70.75 97 ASP A N 1
ATOM 804 C CA . ASP A 1 97 ? 1.868 8.670 -9.426 1.00 70.75 97 ASP A CA 1
ATOM 805 C C . ASP A 1 97 ? 0.996 9.604 -8.570 1.00 70.75 97 ASP A C 1
ATOM 807 O O . ASP A 1 97 ? 1.133 10.829 -8.621 1.00 70.75 97 ASP A O 1
ATOM 811 N N . SER A 1 98 ? 0.065 9.009 -7.831 1.00 82.69 98 SER A N 1
ATOM 812 C CA . SER A 1 98 ? -0.880 9.692 -6.947 1.00 82.69 98 SER A CA 1
ATOM 813 C C . SER A 1 98 ? -0.920 9.045 -5.561 1.00 82.69 98 SER A C 1
ATOM 815 O O . SER A 1 98 ? -1.918 9.176 -4.856 1.00 82.69 98 SER A O 1
ATOM 817 N N . ASP A 1 99 ? 0.162 8.368 -5.158 1.00 86.75 99 ASP A N 1
ATOM 818 C CA . ASP A 1 99 ? 0.312 7.688 -3.866 1.00 86.75 99 ASP A CA 1
ATOM 819 C C . ASP A 1 99 ? -0.237 8.513 -2.681 1.00 86.75 99 ASP A C 1
ATOM 821 O O . ASP A 1 99 ? -1.030 8.007 -1.886 1.00 86.75 99 ASP A O 1
ATOM 825 N N . GLU A 1 100 ? 0.104 9.803 -2.577 1.00 89.25 100 GLU A N 1
ATOM 826 C CA . GLU A 1 100 ? -0.391 10.675 -1.497 1.00 89.25 100 GLU A CA 1
ATOM 827 C C . GLU A 1 100 ? -1.914 10.883 -1.535 1.00 89.25 100 GLU A C 1
ATOM 829 O O . GLU A 1 100 ? -2.570 10.850 -0.490 1.00 89.25 100 GLU A O 1
ATOM 834 N N . GLU A 1 101 ? -2.489 11.070 -2.726 1.00 90.69 101 GLU A N 1
ATOM 835 C CA . GLU A 1 101 ? -3.934 11.245 -2.914 1.00 90.69 101 GLU A CA 1
ATOM 836 C C . GLU A 1 101 ? -4.682 9.952 -2.577 1.00 90.69 101 GLU A C 1
ATOM 838 O O . GLU A 1 101 ? -5.692 9.984 -1.871 1.00 90.69 101 GLU A O 1
ATOM 843 N N . VAL A 1 102 ? -4.143 8.805 -3.001 1.00 93.25 102 VAL A N 1
ATOM 844 C CA . VAL A 1 102 ? -4.699 7.480 -2.701 1.00 93.25 102 VAL A CA 1
ATOM 845 C C .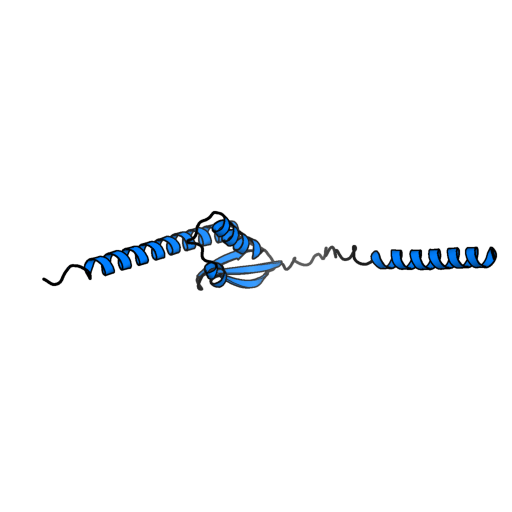 VAL A 1 102 ? -4.683 7.213 -1.199 1.00 93.25 102 VAL A C 1
ATOM 847 O O . VAL A 1 102 ? -5.689 6.770 -0.644 1.00 93.25 102 VAL A O 1
ATOM 850 N N . LEU A 1 103 ? -3.576 7.507 -0.512 1.00 92.75 103 LEU A N 1
ATOM 851 C CA . LEU A 1 103 ? -3.479 7.330 0.938 1.00 92.75 103 LEU A CA 1
ATOM 852 C C . LEU A 1 103 ? -4.412 8.278 1.702 1.00 92.75 103 LEU A C 1
ATOM 854 O O . LEU A 1 103 ? -4.987 7.881 2.719 1.00 92.75 103 LEU A O 1
ATOM 858 N N . ALA A 1 104 ? -4.596 9.510 1.222 1.00 92.25 104 ALA A N 1
ATOM 859 C CA . ALA A 1 104 ? -5.541 10.456 1.806 1.00 92.25 104 ALA A CA 1
ATOM 860 C C . ALA A 1 104 ? -6.996 9.986 1.640 1.00 92.25 104 ALA A C 1
ATOM 862 O O . ALA A 1 104 ? -7.738 9.948 2.624 1.00 92.25 104 ALA A O 1
ATOM 863 N N . ALA A 1 105 ? -7.378 9.561 0.432 1.00 91.94 105 ALA A N 1
ATOM 864 C CA . ALA A 1 105 ? -8.709 9.032 0.142 1.00 91.94 105 ALA A CA 1
ATOM 865 C C . ALA A 1 105 ? -8.997 7.756 0.947 1.00 91.94 105 ALA A C 1
ATOM 867 O O . ALA A 1 105 ? -10.074 7.599 1.529 1.00 91.94 105 ALA A O 1
ATOM 868 N N . LEU A 1 106 ? -8.009 6.862 1.050 1.00 91.00 106 LEU A N 1
ATOM 869 C CA . LEU A 1 106 ? -8.108 5.655 1.863 1.00 91.00 106 LEU A CA 1
ATOM 870 C C . LEU A 1 106 ? -8.309 5.992 3.343 1.00 91.00 106 LEU A C 1
ATOM 872 O O . LEU A 1 106 ? -9.183 5.418 3.988 1.00 91.00 106 LEU A O 1
ATOM 876 N N . LYS A 1 107 ? -7.533 6.939 3.883 1.00 89.88 107 LYS A N 1
ATOM 877 C CA . LYS A 1 107 ? -7.668 7.385 5.273 1.00 89.88 107 LYS A CA 1
ATOM 878 C C . LYS A 1 107 ? -9.079 7.889 5.566 1.00 89.88 107 LYS A C 1
ATOM 880 O O . LYS A 1 107 ? -9.693 7.431 6.525 1.00 89.88 107 LYS A O 1
ATOM 885 N N . GLU A 1 108 ? -9.585 8.810 4.749 1.00 89.56 108 GLU A N 1
ATOM 886 C CA . GLU A 1 108 ? -10.924 9.385 4.915 1.00 89.56 108 GLU A CA 1
ATOM 887 C C . GLU A 1 108 ? -12.002 8.296 4.875 1.00 89.56 108 GLU A C 1
ATOM 889 O O . GLU A 1 108 ? -12.850 8.207 5.766 1.00 89.56 108 GLU A O 1
ATOM 894 N N . THR A 1 109 ? -11.915 7.403 3.890 1.00 88.00 109 THR A N 1
ATOM 895 C CA . THR A 1 109 ? -12.859 6.295 3.723 1.00 88.00 109 THR A CA 1
ATOM 896 C C . THR A 1 109 ? -12.867 5.363 4.937 1.00 88.00 109 THR A C 1
ATOM 898 O O . THR A 1 109 ? -13.930 4.955 5.420 1.00 88.00 109 THR A O 1
ATOM 901 N N . LEU A 1 110 ? -11.687 5.039 5.470 1.00 84.81 110 LEU A N 1
ATOM 902 C CA . LEU A 1 110 ? -11.556 4.182 6.644 1.00 84.81 110 LEU A CA 1
ATOM 903 C C . LEU A 1 110 ? -12.079 4.875 7.908 1.00 84.81 110 LEU A C 1
ATOM 905 O O . LEU A 1 110 ? -12.838 4.258 8.653 1.00 84.81 110 LEU A O 1
ATOM 909 N N . GLU A 1 111 ? -11.783 6.159 8.121 1.00 84.50 111 GLU A N 1
ATOM 910 C CA . GLU A 1 111 ? -12.326 6.937 9.246 1.00 84.50 111 GLU A CA 1
ATOM 911 C C . GLU A 1 111 ? -13.864 6.983 9.231 1.00 84.50 111 GLU A C 1
ATOM 913 O O . GLU A 1 111 ? -14.504 6.784 10.272 1.00 84.50 111 GLU A O 1
ATOM 918 N N . ILE A 1 112 ? -14.471 7.180 8.055 1.00 84.31 112 ILE A N 1
ATOM 919 C CA . ILE A 1 112 ? -15.930 7.161 7.887 1.00 84.31 112 ILE A CA 1
ATOM 920 C C . ILE A 1 112 ? -16.492 5.794 8.279 1.00 84.31 112 ILE A C 1
ATOM 922 O O . ILE A 1 112 ? -17.420 5.722 9.088 1.00 84.31 112 ILE A O 1
ATOM 926 N N . LYS A 1 113 ? -15.909 4.701 7.774 1.00 80.38 113 LYS A N 1
ATOM 927 C CA . LYS A 1 113 ? -16.368 3.342 8.098 1.00 80.38 113 LYS A CA 1
ATOM 928 C C . LYS A 1 113 ? -16.263 3.017 9.572 1.00 80.38 113 LYS A C 1
ATOM 930 O O . LYS A 1 113 ? -17.218 2.507 10.154 1.00 80.38 113 LYS A O 1
ATOM 935 N N . VAL A 1 114 ? -15.123 3.326 10.179 1.00 79.31 114 VAL A N 1
ATOM 936 C CA . VAL A 1 114 ? -14.882 3.138 11.611 1.00 79.31 114 VAL A CA 1
ATOM 937 C C . VAL A 1 114 ? -15.972 3.829 12.431 1.00 79.31 114 VAL A C 1
ATOM 939 O O . VAL A 1 114 ? -16.565 3.212 13.319 1.00 79.31 114 VAL A O 1
ATOM 942 N N . LYS A 1 115 ? -16.303 5.077 12.087 1.00 79.44 115 LYS A N 1
ATOM 943 C CA . LYS A 1 115 ? -17.365 5.841 12.748 1.00 79.44 115 LYS A CA 1
ATOM 944 C C . LYS A 1 115 ? -18.755 5.242 12.516 1.00 79.44 115 LYS A C 1
ATOM 946 O O . LYS A 1 115 ? -19.557 5.196 13.447 1.00 79.44 115 LYS A O 1
ATOM 951 N N . SER A 1 116 ? -19.049 4.764 11.308 1.00 79.06 116 SER A N 1
ATOM 952 C CA . SER A 1 116 ? -20.312 4.084 10.996 1.00 79.06 116 SER A CA 1
ATOM 953 C C . SER A 1 116 ? -20.485 2.790 11.794 1.00 79.06 116 SER A C 1
A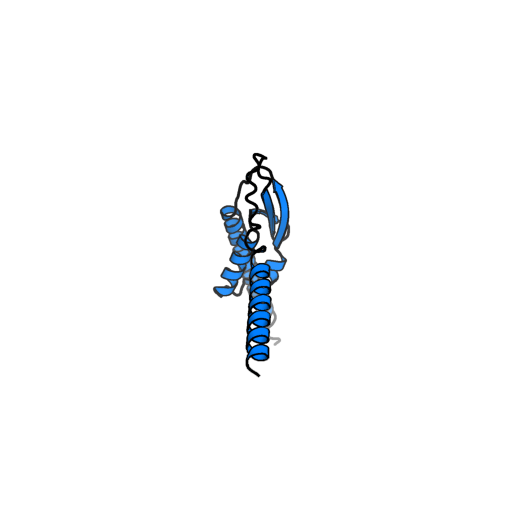TOM 955 O O . SER A 1 116 ? -21.568 2.555 12.327 1.00 79.06 116 SER A O 1
ATOM 957 N N . TYR A 1 117 ? -19.427 1.986 11.936 1.00 75.75 117 TYR A N 1
ATOM 958 C CA . TYR A 1 117 ? -19.449 0.782 12.772 1.00 75.75 117 TYR A CA 1
ATOM 959 C C . TYR A 1 117 ? -19.701 1.111 14.246 1.00 75.75 117 TYR A C 1
ATOM 961 O O . TYR A 1 117 ? -20.527 0.458 14.880 1.00 75.75 117 TYR A O 1
ATOM 969 N N . GLN A 1 118 ? -19.043 2.143 14.785 1.00 74.25 118 GLN A N 1
ATOM 970 C CA . GLN A 1 118 ? -19.283 2.601 16.159 1.00 74.25 118 GLN A CA 1
ATOM 971 C C . GLN A 1 118 ? -20.738 3.040 16.364 1.00 74.25 118 GLN A C 1
ATOM 973 O O . GLN A 1 118 ? -21.384 2.601 17.312 1.00 74.25 118 GLN A O 1
ATOM 978 N N . LEU A 1 119 ? -21.285 3.832 15.435 1.00 76.62 119 LEU A N 1
ATOM 979 C CA . LEU A 1 119 ? -22.673 4.287 15.511 1.00 76.62 119 LEU A CA 1
ATOM 980 C C . LEU A 1 119 ? -23.674 3.120 15.471 1.00 76.62 119 LEU A C 1
ATOM 982 O O . LEU A 1 119 ? -24.670 3.149 16.191 1.00 76.62 119 LEU A O 1
ATOM 986 N N . ALA A 1 120 ? -23.419 2.098 14.648 1.00 74.31 120 ALA A N 1
ATOM 987 C CA . ALA A 1 120 ? -24.275 0.916 14.565 1.00 74.31 120 ALA A CA 1
ATOM 988 C C . ALA A 1 120 ? -24.305 0.132 15.890 1.00 74.31 120 ALA A C 1
ATOM 990 O O . ALA A 1 120 ? -25.380 -0.248 16.353 1.00 74.31 120 ALA A O 1
ATOM 991 N N . ILE A 1 121 ? -23.145 -0.049 16.531 1.00 73.75 121 ILE A N 1
ATOM 992 C CA . ILE A 1 121 ? -23.023 -0.732 17.830 1.00 73.75 121 ILE A CA 1
ATOM 993 C C . ILE A 1 121 ? -23.734 0.055 18.939 1.00 73.75 121 ILE A C 1
ATOM 995 O O . ILE A 1 121 ? -24.441 -0.530 19.767 1.00 73.75 121 ILE A O 1
ATOM 999 N N . ASP A 1 122 ? -23.587 1.381 18.952 1.00 74.94 122 ASP A N 1
ATOM 1000 C CA . ASP A 1 122 ? -24.262 2.239 19.929 1.00 74.94 122 ASP A CA 1
ATOM 1001 C C . ASP A 1 122 ? -25.790 2.150 19.784 1.00 74.94 122 ASP A C 1
ATOM 1003 O O . ASP A 1 122 ? -26.510 2.051 20.781 1.00 74.94 122 ASP A O 1
ATOM 1007 N N . GLN A 1 123 ? -26.301 2.125 18.548 1.00 74.50 123 GLN A N 1
ATOM 1008 C CA . GLN A 1 123 ? -27.733 1.964 18.284 1.00 74.50 123 GLN A CA 1
ATOM 1009 C C . GLN A 1 123 ? -28.262 0.581 18.687 1.00 74.50 123 GLN A C 1
ATOM 1011 O O . GLN A 1 123 ? -29.353 0.504 19.255 1.00 74.50 123 GLN A O 1
ATOM 1016 N N . GLU A 1 124 ? -27.504 -0.495 18.452 1.00 75.31 124 GLU A N 1
ATOM 1017 C CA . GLU A 1 124 ? -27.856 -1.843 18.920 1.00 75.31 124 GLU A CA 1
ATOM 1018 C C . GLU A 1 124 ? -27.904 -1.903 20.454 1.00 75.31 124 GLU A C 1
ATOM 1020 O O . GLU A 1 124 ? -28.864 -2.416 21.027 1.00 75.31 124 GLU A O 1
ATOM 1025 N N . THR A 1 125 ? -26.923 -1.297 21.129 1.00 70.94 125 THR A N 1
ATOM 1026 C CA . THR A 1 125 ? -26.851 -1.269 22.598 1.00 70.94 125 THR A CA 1
ATOM 1027 C C . THR A 1 125 ? -28.038 -0.515 23.204 1.00 70.94 125 THR A C 1
ATOM 1029 O O . THR A 1 125 ? -28.680 -1.013 24.130 1.00 70.94 125 THR A O 1
ATOM 1032 N N . ILE A 1 126 ? -28.382 0.663 22.668 1.00 71.12 126 ILE A N 1
ATOM 1033 C CA . ILE A 1 126 ? -29.549 1.437 23.123 1.00 71.12 126 ILE A CA 1
ATOM 1034 C C . ILE A 1 126 ? -30.853 0.678 22.835 1.00 71.12 126 ILE A C 1
ATOM 1036 O O . ILE A 1 126 ? -31.747 0.657 23.682 1.00 71.12 126 ILE A O 1
ATOM 1040 N N . GLY A 1 127 ? -30.960 0.037 21.667 1.00 65.12 127 GLY A N 1
ATOM 1041 C CA . GLY A 1 127 ? -32.119 -0.769 21.283 1.00 65.12 127 GLY A CA 1
ATOM 1042 C C . GLY A 1 127 ? -32.330 -1.985 22.187 1.00 65.12 127 GLY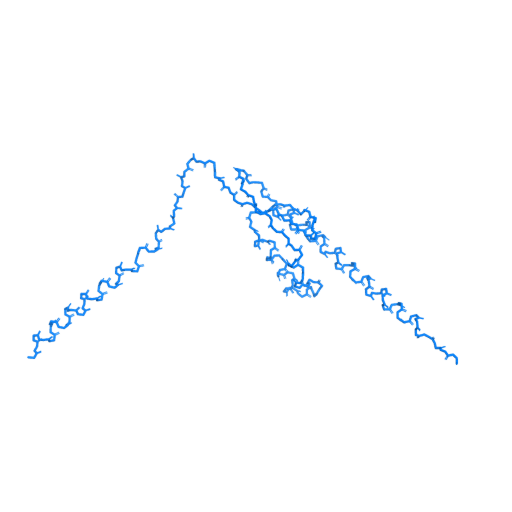 A C 1
ATOM 1043 O O . GLY A 1 127 ? -33.459 -2.228 22.614 1.00 65.12 127 GLY A O 1
ATOM 1044 N N . SER A 1 128 ? -31.255 -2.702 22.536 1.00 62.16 128 SER A N 1
ATOM 1045 C CA . SER A 1 128 ? -31.313 -3.824 23.481 1.00 62.16 128 SER A CA 1
ATOM 1046 C C . SER A 1 128 ? -31.753 -3.329 24.854 1.00 62.16 128 SER A C 1
ATOM 1048 O O . SER A 1 128 ? -32.761 -3.799 25.362 1.00 62.16 128 SER A O 1
ATOM 1050 N N . VAL A 1 129 ? -31.099 -2.300 25.410 1.00 68.31 129 VAL A N 1
ATOM 1051 C CA . VAL A 1 129 ? -31.424 -1.766 26.748 1.00 68.31 129 VAL A CA 1
ATOM 1052 C C . VAL A 1 129 ? -32.864 -1.242 26.839 1.00 68.31 129 VAL A C 1
ATOM 1054 O O . VAL A 1 129 ? -33.516 -1.423 27.866 1.00 68.31 129 VAL A O 1
ATOM 1057 N N . ALA A 1 130 ? -33.400 -0.628 25.779 1.00 68.12 130 ALA A N 1
ATOM 1058 C CA . ALA A 1 130 ? -34.790 -0.167 25.753 1.00 68.12 130 ALA A CA 1
ATOM 1059 C C . ALA A 1 130 ? -35.812 -1.319 25.726 1.00 68.12 130 ALA A C 1
ATOM 1061 O O . ALA A 1 130 ? -36.934 -1.156 26.208 1.00 68.12 130 ALA A O 1
ATOM 1062 N N . ASN A 1 131 ? -35.437 -2.476 25.177 1.00 62.34 131 ASN A N 1
ATOM 1063 C CA . ASN A 1 131 ? -36.292 -3.659 25.104 1.00 62.34 131 ASN A CA 1
ATOM 1064 C C . ASN A 1 131 ? -36.293 -4.478 26.412 1.00 62.34 131 ASN A C 1
ATOM 1066 O O . ASN A 1 131 ? -37.150 -5.341 26.598 1.00 62.34 131 ASN A O 1
ATOM 1070 N N . GLU A 1 132 ? -35.379 -4.184 27.342 1.00 63.16 132 GLU A N 1
ATOM 1071 C CA . GLU A 1 132 ? -35.269 -4.852 28.645 1.00 63.16 132 GLU A CA 1
ATOM 1072 C C . GLU A 1 132 ? -35.572 -3.862 29.783 1.00 63.16 132 GLU A C 1
ATOM 1074 O O . GLU A 1 132 ? -34.755 -3.571 30.653 1.00 63.16 132 GLU A O 1
ATOM 1079 N N . MET A 1 133 ? -36.797 -3.328 29.794 1.00 54.94 133 MET A N 1
ATOM 1080 C CA . MET A 1 133 ? -37.397 -2.767 31.007 1.00 54.94 133 MET A CA 1
ATOM 1081 C C . MET A 1 133 ? -38.730 -3.452 31.337 1.00 54.94 133 MET A C 1
ATOM 1083 O O . MET A 1 133 ? -39.458 -3.889 30.447 1.00 54.94 133 MET A O 1
ATOM 1087 N N . PRO A 1 134 ? -39.010 -3.618 32.640 1.00 48.62 134 PRO A N 1
ATOM 1088 C CA . PRO A 1 134 ? -39.490 -4.871 33.202 1.00 48.62 134 PRO A CA 1
ATOM 1089 C C . PRO A 1 134 ? -41.001 -5.030 33.070 1.00 48.62 134 PRO A C 1
ATOM 1091 O O . PRO A 1 134 ? -41.776 -4.123 33.384 1.00 48.62 134 PRO A O 1
ATOM 1094 N N . GLY A 1 135 ? -41.418 -6.233 32.673 1.00 50.50 135 GLY A N 1
ATOM 1095 C CA . GLY A 1 135 ? -42.775 -6.701 32.918 1.00 50.50 135 GLY A CA 1
ATOM 1096 C C . GLY A 1 135 ? -43.089 -6.582 34.411 1.00 50.50 135 GLY A C 1
ATOM 1097 O O . GLY A 1 135 ? -42.326 -7.073 35.242 1.00 50.50 135 GLY A O 1
ATOM 1098 N N . LYS A 1 136 ? -44.170 -5.855 34.705 1.00 40.31 136 LYS A N 1
ATOM 1099 C CA . LYS A 1 136 ? -44.801 -5.725 36.025 1.00 40.31 136 LYS A CA 1
ATOM 1100 C C . LYS A 1 136 ? -45.024 -7.064 36.716 1.00 40.31 136 LYS A C 1
ATOM 1102 O O . LYS A 1 136 ? -45.403 -8.024 36.010 1.00 40.31 136 LYS A O 1
#

Solvent-accessible surface area (backbone atoms only — not comparable to full-atom values): 8105 Å² total; per-residue (Å²): 119,67,70,62,54,53,52,50,53,54,54,53,52,55,56,54,56,58,59,61,64,72,68,63,78,75,81,72,78,70,79,78,77,84,57,102,53,80,64,69,43,64,33,27,40,35,25,50,81,84,42,78,50,44,38,27,67,50,71,60,63,60,52,51,52,54,53,50,46,38,71,73,62,44,76,76,54,49,78,65,58,62,76,40,50,46,75,48,78,46,81,38,70,71,88,76,73,32,55,70,56,28,53,51,47,49,49,54,54,48,55,52,48,45,52,51,53,51,52,52,52,53,51,51,52,53,52,52,57,69,72,69,65,80,85,128

Radius of gyration: 30.0 Å; Cα contacts (8 Å, |Δi|>4): 107; chains: 1; bounding box: 99×55×62 Å

Organism: NCBI:txid632773